Protein AF-A0A6N1DUB0-F1 (afdb_monomer_lite)

Foldseek 3Di:
DDQWDPVQLVVLLVVLLVDAAQALVRSLVSSVVRIDTPPPDDPLVVLLVSLVVSLLSLLCLVVVVSCVSRVNVRHDDDPDPPVVSVVSSVVSVVSNCVSLVVDPVSVVVVVVVVVVRD

Sequence (118 aa):
MGLIEKIELNQVLKFLNNKKWDNIEEFIVNFFKKITFTKNLDEDKKIMINNFYTFVFYHAYFKKWKLQKFSLLKIINKEVDEIEFNHQKRHYYYNFLDEFKKIKDYNKYLIKLLRKVI

pLDDT: mean 78.7, std 11.06, range [41.09, 94.12]

Structure (mmCIF, N/CA/C/O backbone):
data_AF-A0A6N1DUB0-F1
#
_entry.id   AF-A0A6N1DUB0-F1
#
loop_
_atom_site.group_PDB
_atom_site.id
_atom_site.type_symbol
_atom_site.label_atom_id
_atom_site.label_alt_id
_atom_site.label_comp_id
_atom_site.label_asym_id
_atom_site.label_entity_id
_atom_site.label_seq_id
_atom_site.pdbx_PDB_ins_code
_atom_site.Cartn_x
_atom_site.Cartn_y
_atom_site.Cartn_z
_atom_site.occupancy
_atom_site.B_iso_or_equiv
_atom_site.auth_seq_id
_atom_site.auth_comp_id
_atom_site.auth_asym_id
_atom_site.auth_atom_id
_atom_site.pdbx_PDB_model_num
ATOM 1 N N . MET A 1 1 ? -8.310 12.911 12.135 1.00 41.09 1 MET A N 1
ATOM 2 C CA . MET A 1 1 ? -6.904 12.567 12.439 1.00 41.09 1 MET A CA 1
ATOM 3 C C . MET A 1 1 ? -6.403 11.633 11.349 1.00 41.09 1 MET A C 1
ATOM 5 O O . MET A 1 1 ? -7.122 10.702 11.010 1.00 41.09 1 MET A O 1
ATOM 9 N N . GLY A 1 2 ? -5.273 11.946 10.710 1.00 57.62 2 GLY A N 1
ATOM 10 C CA . GLY A 1 2 ? -4.645 11.045 9.734 1.00 57.62 2 GLY A CA 1
ATOM 11 C C . GLY A 1 2 ? -3.888 9.933 10.459 1.00 57.62 2 GLY A C 1
ATOM 12 O O . GLY A 1 2 ? -3.406 10.173 11.556 1.00 57.62 2 GLY A O 1
ATOM 13 N N . LEU A 1 3 ? -3.824 8.736 9.871 1.00 63.28 3 LEU A N 1
ATOM 14 C CA . LEU A 1 3 ? -3.092 7.588 10.437 1.00 63.28 3 LEU A CA 1
ATOM 15 C C . LEU A 1 3 ? -1.580 7.647 10.139 1.00 63.28 3 LEU A C 1
ATOM 17 O O . LEU A 1 3 ? -0.775 7.026 10.823 1.00 63.28 3 LEU A O 1
ATOM 21 N N . ILE A 1 4 ? -1.216 8.420 9.116 1.00 65.50 4 ILE A N 1
ATOM 22 C CA . ILE A 1 4 ? 0.150 8.803 8.760 1.00 65.50 4 ILE A CA 1
ATOM 23 C C . ILE A 1 4 ? 0.244 10.314 8.933 1.00 65.50 4 ILE A C 1
ATOM 25 O O . ILE A 1 4 ? -0.714 11.042 8.624 1.00 65.50 4 ILE A O 1
ATOM 29 N N . GLU A 1 5 ? 1.391 10.795 9.396 1.00 68.56 5 GLU A N 1
ATOM 30 C CA . GLU A 1 5 ? 1.642 12.225 9.491 1.00 68.56 5 GLU A CA 1
ATOM 31 C C . GLU A 1 5 ? 1.608 12.865 8.091 1.00 68.56 5 GLU A C 1
ATOM 33 O O . GLU A 1 5 ? 2.399 12.574 7.194 1.00 68.56 5 GLU A O 1
ATOM 38 N N . LYS A 1 6 ? 0.619 13.738 7.863 1.00 59.94 6 LYS A N 1
ATOM 39 C CA . LYS A 1 6 ? 0.305 14.279 6.526 1.00 59.94 6 LYS A CA 1
ATOM 40 C C . LYS A 1 6 ? 1.467 15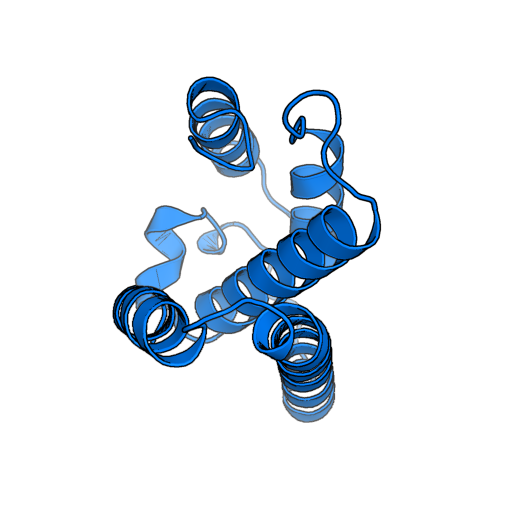.075 5.913 1.00 59.94 6 LYS A C 1
ATOM 42 O O . LYS A 1 6 ? 1.597 15.115 4.690 1.00 59.94 6 LYS A O 1
ATOM 47 N N . ILE A 1 7 ? 2.269 15.730 6.755 1.00 57.94 7 ILE A N 1
ATOM 48 C CA . ILE A 1 7 ? 3.447 16.504 6.340 1.00 57.94 7 ILE A CA 1
ATOM 49 C C . ILE A 1 7 ? 4.525 15.561 5.798 1.00 57.94 7 ILE A C 1
ATOM 51 O O . ILE A 1 7 ? 5.078 15.824 4.729 1.00 57.94 7 ILE A O 1
ATOM 55 N N . GLU A 1 8 ? 4.742 14.428 6.462 1.00 68.56 8 GLU A N 1
ATOM 56 C CA . GLU A 1 8 ? 5.729 13.440 6.045 1.00 68.56 8 GLU A CA 1
ATOM 57 C C . GLU A 1 8 ? 5.338 12.759 4.740 1.00 68.56 8 GLU A C 1
ATOM 59 O O . GLU A 1 8 ? 6.156 12.697 3.829 1.00 68.56 8 GLU A O 1
ATOM 64 N N . LEU A 1 9 ? 4.079 12.334 4.572 1.00 70.81 9 LEU A N 1
ATOM 65 C CA . LEU A 1 9 ? 3.656 11.623 3.358 1.00 70.81 9 LEU A CA 1
ATOM 66 C C . LEU A 1 9 ? 3.994 12.404 2.074 1.00 70.81 9 LEU A C 1
ATOM 68 O O . LEU A 1 9 ? 4.487 11.836 1.101 1.00 70.81 9 LEU A O 1
ATOM 72 N N . ASN A 1 10 ? 3.779 13.721 2.071 1.00 71.62 10 ASN A N 1
ATOM 73 C CA . ASN A 1 10 ? 4.112 14.567 0.923 1.00 71.62 10 ASN A CA 1
ATOM 74 C C . ASN A 1 10 ? 5.627 14.687 0.695 1.00 71.62 10 ASN A C 1
ATOM 76 O O . ASN A 1 10 ? 6.071 14.742 -0.452 1.00 71.62 10 ASN A O 1
ATOM 80 N N . GLN A 1 11 ? 6.420 14.743 1.767 1.00 75.38 11 GLN A N 1
ATOM 81 C CA . GLN A 1 11 ? 7.881 14.791 1.683 1.00 75.38 11 GLN A CA 1
ATOM 82 C C . GLN A 1 11 ? 8.460 13.457 1.195 1.00 75.38 11 GLN A C 1
ATOM 84 O O . GLN A 1 11 ? 9.324 13.456 0.318 1.00 75.38 11 GLN A O 1
ATOM 89 N N . VAL A 1 12 ? 7.932 12.330 1.682 1.00 77.06 12 VAL A N 1
ATOM 90 C CA . VAL A 1 12 ? 8.291 10.981 1.225 1.00 77.06 12 VAL A CA 1
ATOM 91 C C . VAL A 1 12 ? 8.015 10.840 -0.264 1.00 77.06 12 VAL A C 1
ATOM 93 O O . VAL A 1 12 ? 8.911 10.469 -1.016 1.00 77.06 12 VAL A O 1
ATOM 96 N N . LEU A 1 13 ? 6.817 11.219 -0.716 1.00 74.19 13 LEU A N 1
ATOM 97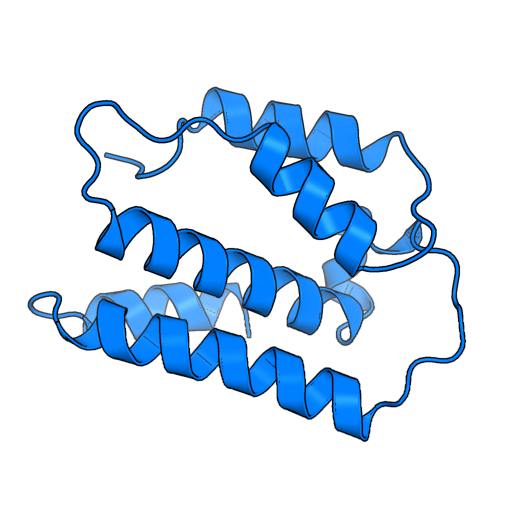 C CA . LEU A 1 13 ? 6.470 11.162 -2.135 1.00 74.19 13 LEU A CA 1
ATOM 98 C C . LEU A 1 13 ? 7.404 12.034 -2.984 1.00 74.19 13 LEU A C 1
ATOM 100 O O . LEU A 1 13 ? 7.900 11.568 -4.004 1.00 74.19 13 LEU A O 1
ATOM 104 N N . LYS A 1 14 ? 7.732 13.258 -2.546 1.00 76.00 14 LYS A N 1
ATOM 105 C CA . LYS A 1 14 ? 8.720 14.106 -3.240 1.00 76.00 14 LYS A CA 1
ATOM 106 C C . LYS A 1 14 ? 10.104 13.456 -3.321 1.00 76.00 14 LYS A C 1
ATOM 108 O O . LYS A 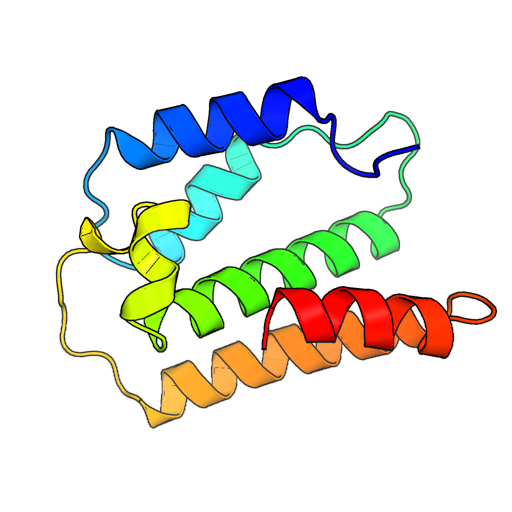1 14 ? 10.737 13.527 -4.369 1.00 76.00 14 LYS A O 1
ATOM 113 N N . PHE A 1 15 ? 10.571 12.820 -2.248 1.00 75.25 15 PHE A N 1
ATOM 114 C CA . PHE A 1 15 ? 11.853 12.115 -2.252 1.00 75.25 15 PHE A CA 1
ATOM 115 C C . PHE A 1 15 ? 11.848 10.944 -3.238 1.00 75.25 15 PHE A C 1
ATOM 117 O O . PHE A 1 15 ? 12.763 10.817 -4.051 1.00 75.25 15 PHE A O 1
ATOM 124 N N . LEU A 1 16 ? 10.809 10.106 -3.189 1.00 75.19 16 LEU A N 1
ATOM 125 C CA . LEU A 1 16 ? 10.692 8.944 -4.070 1.00 75.19 16 LEU A CA 1
ATOM 126 C C . LEU A 1 16 ? 10.590 9.361 -5.541 1.00 75.19 16 LEU A C 1
ATOM 128 O O . LEU A 1 16 ? 11.136 8.685 -6.411 1.00 75.19 16 LEU A O 1
ATOM 132 N N . ASN A 1 17 ? 9.981 10.522 -5.801 1.00 73.06 17 ASN A N 1
ATOM 133 C CA . ASN A 1 17 ? 9.885 11.111 -7.130 1.00 73.06 17 ASN A CA 1
ATOM 134 C C . ASN A 1 17 ? 11.238 11.502 -7.739 1.00 73.06 17 ASN A C 1
ATOM 136 O O . ASN A 1 17 ? 11.343 11.593 -8.961 1.00 73.06 17 ASN A O 1
ATOM 140 N N . ASN A 1 18 ? 12.282 11.713 -6.936 1.00 74.12 18 ASN A N 1
ATOM 141 C CA . ASN A 1 18 ? 13.595 12.148 -7.420 1.00 74.12 18 ASN A CA 1
ATOM 142 C C . ASN A 1 18 ? 14.553 10.991 -7.736 1.00 74.12 18 ASN A C 1
ATOM 144 O O . ASN A 1 18 ? 15.646 11.238 -8.242 1.00 74.12 18 ASN A O 1
ATOM 148 N N . LYS A 1 19 ? 14.147 9.740 -7.494 1.00 78.38 19 LYS A N 1
ATOM 149 C CA . LYS A 1 19 ? 14.961 8.545 -7.749 1.00 78.38 19 LYS A CA 1
ATOM 150 C C . LYS A 1 19 ? 14.375 7.670 -8.858 1.00 78.38 19 LYS A C 1
ATOM 152 O O . LYS A 1 19 ? 13.178 7.722 -9.136 1.00 78.38 19 LYS A O 1
ATOM 157 N N . LYS A 1 20 ? 15.251 6.900 -9.507 1.00 80.88 20 LYS A N 1
ATOM 158 C CA . LYS A 1 20 ? 14.874 5.728 -10.305 1.00 80.88 20 LYS A CA 1
ATOM 159 C C . LYS A 1 20 ? 14.871 4.507 -9.394 1.00 80.88 20 LYS A C 1
ATOM 161 O O . LYS A 1 20 ? 15.609 4.495 -8.413 1.00 80.88 20 LYS A O 1
ATOM 166 N N . TRP A 1 21 ? 14.033 3.540 -9.731 1.00 84.25 21 TRP A N 1
ATOM 167 C CA . TRP A 1 21 ? 13.813 2.329 -8.948 1.00 84.25 21 TRP A CA 1
ATOM 168 C C . TRP A 1 21 ? 13.963 1.126 -9.869 1.00 84.25 21 TRP A C 1
ATOM 170 O O . TRP A 1 21 ? 13.509 1.179 -11.013 1.00 84.25 21 TRP A O 1
ATOM 180 N N . ASP A 1 22 ? 14.581 0.054 -9.397 1.00 82.94 22 ASP A N 1
ATOM 181 C CA . ASP A 1 22 ? 14.822 -1.127 -10.226 1.00 82.94 22 ASP A CA 1
ATOM 182 C C . ASP A 1 22 ? 13.558 -1.967 -10.419 1.00 82.94 22 ASP A C 1
ATOM 184 O O . ASP A 1 22 ? 13.408 -2.636 -11.442 1.00 82.94 22 ASP A O 1
ATOM 188 N N . ASN A 1 23 ? 12.659 -1.943 -9.434 1.00 83.62 23 ASN A N 1
ATOM 189 C CA . ASN A 1 23 ? 11.361 -2.610 -9.447 1.00 83.62 23 ASN A CA 1
ATOM 190 C C . ASN A 1 23 ? 10.386 -1.931 -8.463 1.00 83.62 23 ASN A C 1
ATOM 192 O O . ASN A 1 23 ? 10.727 -0.960 -7.775 1.00 83.62 23 ASN A O 1
ATOM 196 N N . ILE A 1 24 ? 9.139 -2.404 -8.433 1.00 84.56 24 ILE A N 1
ATOM 197 C CA . ILE A 1 24 ? 8.103 -1.822 -7.575 1.00 84.56 24 ILE A CA 1
ATOM 198 C C . ILE A 1 24 ? 8.331 -2.156 -6.096 1.00 84.56 24 ILE A C 1
ATOM 200 O O . ILE A 1 24 ? 8.020 -1.348 -5.222 1.00 84.56 24 ILE A O 1
ATOM 204 N N . GLU A 1 25 ? 8.915 -3.314 -5.804 1.00 86.94 25 GLU A N 1
ATOM 205 C CA . GLU A 1 25 ? 9.201 -3.786 -4.454 1.00 86.94 25 GLU A CA 1
ATOM 206 C C . GLU A 1 25 ? 10.211 -2.865 -3.763 1.00 86.94 25 GLU A C 1
ATOM 208 O O . GLU A 1 25 ? 10.004 -2.456 -2.620 1.00 86.94 25 GLU A O 1
ATOM 213 N N . GLU A 1 26 ? 11.263 -2.455 -4.474 1.00 87.00 26 GLU A N 1
ATOM 214 C CA . GLU A 1 26 ? 12.269 -1.516 -3.983 1.00 87.00 26 GLU A CA 1
ATOM 215 C C . GLU A 1 26 ? 11.639 -0.160 -3.640 1.00 87.00 26 GLU A C 1
ATOM 217 O O . GLU A 1 26 ? 11.909 0.407 -2.572 1.00 87.00 26 GLU A O 1
ATOM 222 N N . PHE A 1 27 ? 10.752 0.336 -4.510 1.00 87.56 27 PHE A N 1
ATOM 223 C CA . PHE A 1 27 ? 9.991 1.558 -4.262 1.00 87.56 27 PHE A CA 1
ATOM 224 C C . PHE A 1 27 ? 9.159 1.438 -2.976 1.00 87.56 27 PHE A C 1
ATOM 226 O O . PHE A 1 27 ? 9.204 2.326 -2.122 1.00 87.56 27 PHE A O 1
ATOM 233 N N . ILE A 1 28 ? 8.430 0.330 -2.809 1.00 88.81 28 ILE A N 1
ATOM 234 C CA . ILE A 1 28 ? 7.546 0.085 -1.661 1.00 88.81 28 ILE A CA 1
ATOM 235 C C . ILE A 1 28 ? 8.343 0.003 -0.355 1.00 88.81 28 ILE A C 1
ATOM 237 O O . ILE A 1 28 ? 7.993 0.657 0.630 1.00 88.81 28 ILE A O 1
ATOM 241 N N . VAL A 1 29 ? 9.448 -0.745 -0.346 1.00 89.56 29 VAL A N 1
ATOM 242 C CA . VAL A 1 29 ? 10.332 -0.860 0.824 1.00 89.56 29 VAL A CA 1
ATOM 243 C C . VAL A 1 29 ? 10.862 0.514 1.235 1.00 89.56 29 VAL A C 1
ATOM 245 O O . VAL A 1 29 ? 10.869 0.857 2.418 1.00 89.56 29 VAL A O 1
ATOM 248 N N . ASN A 1 30 ? 11.284 1.333 0.271 1.00 87.69 30 ASN A N 1
ATOM 249 C CA . ASN A 1 30 ? 11.799 2.670 0.557 1.00 87.69 30 ASN A CA 1
ATOM 250 C C . ASN A 1 30 ? 10.712 3.656 0.988 1.00 87.69 30 ASN A C 1
ATOM 252 O O . ASN A 1 30 ? 10.996 4.544 1.794 1.00 87.69 30 ASN A O 1
ATOM 256 N N . PHE A 1 31 ? 9.484 3.500 0.491 1.00 88.12 31 PHE A N 1
ATOM 257 C CA . PHE A 1 31 ? 8.333 4.238 0.994 1.00 88.12 31 PHE A CA 1
ATOM 258 C C . PHE A 1 31 ? 8.117 3.933 2.480 1.00 88.12 31 PHE A C 1
ATOM 260 O O . PHE A 1 31 ? 8.130 4.858 3.290 1.00 88.12 31 PHE A O 1
ATOM 267 N N . PHE A 1 32 ? 8.022 2.656 2.863 1.00 88.31 32 PHE A N 1
ATOM 268 C CA . PHE A 1 32 ? 7.752 2.277 4.254 1.00 88.31 32 PHE A CA 1
ATOM 269 C C . PHE A 1 32 ? 8.879 2.614 5.229 1.00 88.31 32 PHE A C 1
ATOM 271 O O . PHE A 1 32 ? 8.600 2.969 6.368 1.00 88.31 32 PHE A O 1
ATOM 278 N N . LYS A 1 33 ? 10.141 2.615 4.783 1.00 86.56 33 LYS A N 1
ATOM 279 C CA . LYS A 1 33 ? 11.274 3.100 5.595 1.00 86.56 33 LYS A CA 1
ATOM 280 C C . LYS A 1 33 ? 11.185 4.584 5.965 1.00 86.56 33 LYS A C 1
ATOM 282 O O . LYS A 1 33 ? 11.938 5.035 6.821 1.00 86.56 33 LYS A O 1
ATOM 287 N N . LYS A 1 34 ? 10.348 5.358 5.271 1.00 84.44 34 LYS A N 1
ATOM 288 C CA . LYS A 1 34 ? 10.283 6.818 5.399 1.00 84.44 34 LYS A CA 1
ATOM 289 C C . LYS A 1 34 ? 8.958 7.338 5.933 1.00 84.44 34 LYS A C 1
ATOM 291 O O . LYS A 1 34 ? 8.875 8.533 6.197 1.00 84.44 34 LYS A O 1
ATOM 296 N N . ILE A 1 35 ? 7.934 6.495 6.050 1.00 84.38 35 ILE A N 1
ATOM 297 C CA . ILE A 1 35 ? 6.691 6.909 6.696 1.00 84.38 35 ILE A CA 1
ATOM 298 C C . ILE A 1 35 ? 6.836 6.783 8.211 1.00 84.38 35 ILE A C 1
ATOM 300 O O . ILE A 1 35 ? 7.319 5.762 8.700 1.00 84.38 35 ILE A O 1
ATOM 304 N N . THR A 1 36 ? 6.351 7.777 8.950 1.00 83.44 36 THR A N 1
ATOM 305 C CA . THR A 1 36 ? 6.116 7.648 10.386 1.00 83.44 36 THR A CA 1
ATOM 306 C C . THR A 1 36 ? 4.614 7.542 10.634 1.00 83.44 36 THR A C 1
ATOM 308 O O . THR A 1 36 ? 3.781 8.280 10.092 1.00 83.44 36 THR A O 1
ATOM 311 N N . PHE A 1 37 ? 4.243 6.562 11.452 1.00 82.69 37 PHE A N 1
ATOM 312 C CA . PHE A 1 37 ? 2.877 6.421 11.936 1.00 82.69 37 PHE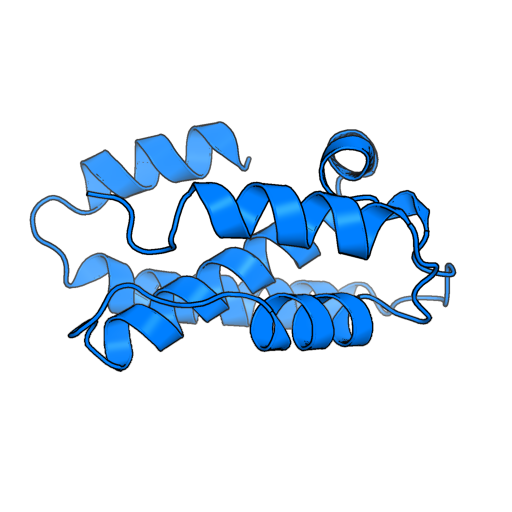 A CA 1
ATOM 313 C C . PHE A 1 37 ? 2.646 7.335 13.132 1.00 82.69 37 PHE A C 1
ATOM 315 O O . PHE A 1 37 ? 3.552 7.577 13.928 1.00 82.69 37 PHE A O 1
ATOM 322 N N . THR A 1 38 ? 1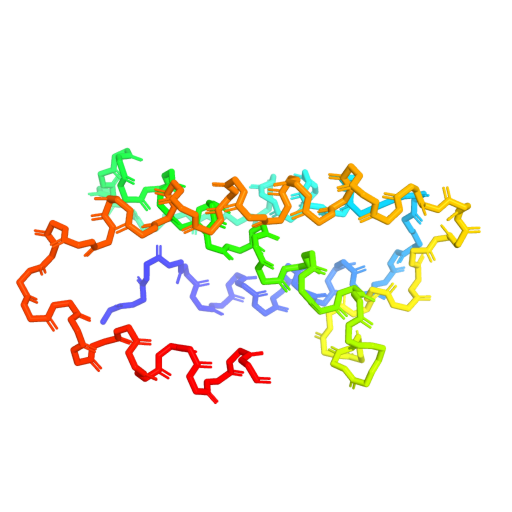.406 7.788 13.309 1.00 81.31 38 THR A N 1
ATOM 323 C CA . THR A 1 38 ? 1.038 8.538 14.513 1.00 81.31 38 THR A CA 1
ATOM 324 C C . THR A 1 38 ? 1.328 7.729 15.778 1.00 81.31 38 THR A C 1
ATOM 326 O O . THR A 1 38 ? 1.082 6.520 15.815 1.00 81.31 38 THR A O 1
ATOM 329 N N . LYS A 1 39 ? 1.797 8.405 16.834 1.00 73.62 39 LYS A N 1
ATOM 330 C CA . LYS A 1 39 ? 2.058 7.782 18.142 1.00 73.62 39 LYS A CA 1
ATOM 331 C C . LYS A 1 39 ? 0.834 6.994 18.630 1.00 73.62 39 LYS A C 1
ATOM 333 O O . LYS A 1 39 ? -0.295 7.467 18.512 1.00 73.62 39 LYS A O 1
ATOM 338 N N . ASN A 1 40 ? 1.079 5.807 19.188 1.00 79.44 40 ASN A N 1
ATOM 339 C CA . ASN A 1 40 ? 0.073 4.863 19.702 1.00 79.44 40 ASN A CA 1
ATOM 340 C C . ASN A 1 40 ? -0.854 4.242 18.641 1.00 79.44 40 ASN A C 1
ATOM 342 O O . ASN A 1 40 ? -1.948 3.780 18.971 1.00 79.44 40 ASN A O 1
ATOM 346 N N . LEU A 1 41 ? -0.444 4.218 17.369 1.00 82.56 41 LEU A N 1
ATOM 347 C CA . LEU A 1 41 ? -1.149 3.416 16.378 1.00 82.56 41 LEU A CA 1
ATOM 348 C C . LEU A 1 41 ? -0.901 1.927 16.640 1.00 82.56 41 LEU A C 1
ATOM 350 O O . LEU A 1 41 ? 0.243 1.483 16.722 1.00 82.56 41 LEU A O 1
ATOM 354 N N . ASP A 1 42 ? -2.000 1.194 16.753 1.00 87.19 42 ASP A N 1
ATOM 355 C CA . ASP A 1 42 ? -2.034 -0.257 16.902 1.00 87.19 42 ASP A CA 1
ATOM 356 C C . ASP A 1 42 ? -1.336 -0.986 15.735 1.00 87.19 42 ASP A C 1
ATOM 358 O O . ASP A 1 42 ? -1.347 -0.502 14.598 1.00 87.19 42 ASP A O 1
ATOM 362 N N . GLU A 1 43 ? -0.714 -2.132 16.018 1.00 87.00 43 GLU A N 1
ATOM 363 C CA . GLU A 1 43 ? 0.111 -2.853 15.042 1.00 87.00 43 GLU A CA 1
ATOM 364 C C . GLU A 1 43 ? -0.728 -3.429 13.895 1.00 87.00 43 GLU A C 1
ATOM 366 O O . GLU A 1 43 ? -0.352 -3.267 12.732 1.00 87.00 43 GLU A O 1
ATOM 371 N N . ASP A 1 44 ? -1.921 -3.959 14.179 1.00 86.94 44 ASP A N 1
ATOM 372 C CA . ASP A 1 44 ? -2.828 -4.459 13.139 1.00 86.94 44 ASP A CA 1
ATOM 373 C C . ASP A 1 44 ? -3.242 -3.323 12.196 1.00 86.94 44 ASP A C 1
ATOM 375 O O . ASP A 1 44 ? -3.311 -3.484 10.974 1.00 86.94 44 ASP A O 1
ATOM 379 N N . LYS A 1 45 ? -3.420 -2.109 12.734 1.00 84.00 45 LYS A N 1
ATOM 380 C CA . LYS A 1 45 ? -3.685 -0.917 11.915 1.00 84.00 45 LYS A CA 1
ATOM 381 C C . LYS A 1 45 ? -2.490 -0.517 11.057 1.00 84.00 45 LYS A C 1
ATOM 383 O O . LYS A 1 45 ? -2.705 -0.068 9.930 1.00 84.00 45 LYS A O 1
ATOM 388 N N . LYS A 1 46 ? -1.251 -0.664 11.535 1.00 87.44 46 LYS A N 1
ATOM 389 C CA . LYS A 1 46 ? -0.055 -0.420 10.707 1.00 87.44 46 LYS A CA 1
ATOM 390 C C . LYS A 1 46 ? 0.031 -1.430 9.571 1.00 87.44 46 LYS A C 1
ATOM 392 O O . LYS A 1 46 ? 0.209 -1.025 8.424 1.00 87.44 46 LYS A O 1
ATOM 397 N N . ILE A 1 47 ? -0.175 -2.713 9.867 1.00 89.31 47 ILE A N 1
ATOM 398 C CA . ILE A 1 47 ? -0.195 -3.793 8.873 1.00 89.31 47 ILE A CA 1
ATOM 399 C C . ILE A 1 47 ? -1.285 -3.533 7.828 1.00 89.31 47 ILE A C 1
ATOM 401 O O . ILE A 1 47 ? -1.017 -3.565 6.627 1.00 89.31 47 ILE A O 1
ATOM 405 N N . MET A 1 48 ? -2.494 -3.177 8.264 1.00 89.12 48 MET A N 1
ATOM 406 C CA . MET A 1 48 ? -3.603 -2.804 7.385 1.00 89.12 48 MET A CA 1
ATOM 407 C C . MET A 1 48 ? -3.234 -1.638 6.454 1.00 89.12 48 MET A C 1
ATOM 409 O O . MET A 1 48 ? -3.519 -1.686 5.255 1.00 89.12 48 MET A O 1
ATOM 413 N N . ILE A 1 49 ? -2.589 -0.589 6.976 1.00 86.50 49 ILE A N 1
ATOM 414 C CA . ILE A 1 49 ? -2.148 0.560 6.173 1.00 86.50 49 ILE A CA 1
ATOM 415 C C . ILE A 1 49 ? -1.051 0.154 5.187 1.00 86.50 49 ILE A C 1
ATOM 417 O O . ILE A 1 49 ? -1.102 0.572 4.028 1.00 86.50 49 ILE A O 1
ATOM 421 N N . ASN A 1 50 ? -0.096 -0.673 5.609 1.00 90.56 50 ASN A N 1
ATOM 422 C CA . ASN A 1 50 ? 0.953 -1.184 4.733 1.00 90.56 50 ASN A CA 1
ATOM 423 C C . ASN A 1 50 ? 0.344 -1.971 3.570 1.00 90.56 50 ASN A C 1
ATOM 425 O O . ASN A 1 50 ? 0.607 -1.659 2.411 1.00 90.56 50 ASN A O 1
ATOM 429 N N . ASN A 1 51 ? -0.565 -2.902 3.860 1.00 92.12 51 ASN A N 1
ATOM 430 C CA . ASN A 1 51 ? -1.288 -3.666 2.845 1.00 92.12 51 ASN A CA 1
ATOM 431 C C . ASN A 1 51 ? -2.060 -2.754 1.878 1.00 92.12 51 ASN A C 1
ATOM 433 O O . ASN A 1 51 ? -2.009 -2.952 0.662 1.00 92.12 51 ASN A O 1
ATOM 437 N N . PHE A 1 52 ? -2.713 -1.705 2.392 1.00 89.75 52 PHE A N 1
ATOM 438 C CA . PHE A 1 52 ? -3.412 -0.725 1.562 1.00 89.75 52 PHE A CA 1
ATOM 439 C C . PHE A 1 52 ? -2.471 0.015 0.604 1.00 89.75 52 PHE A C 1
ATOM 441 O O . PHE A 1 52 ? -2.748 0.076 -0.595 1.00 89.75 52 PHE A O 1
ATOM 448 N N . TYR A 1 53 ? -1.366 0.580 1.099 1.00 87.00 53 TYR A N 1
ATOM 449 C CA . TYR A 1 53 ? -0.434 1.324 0.248 1.00 87.00 53 TYR A CA 1
ATOM 450 C C . TYR A 1 53 ? 0.268 0.417 -0.759 1.00 87.00 53 TYR A C 1
ATOM 452 O O . TYR A 1 53 ? 0.376 0.800 -1.923 1.00 87.00 53 TYR A O 1
ATOM 460 N N . THR A 1 54 ? 0.652 -0.798 -0.364 1.00 91.06 54 THR A N 1
ATOM 461 C CA . THR A 1 54 ? 1.197 -1.796 -1.289 1.00 91.06 54 THR A CA 1
ATOM 462 C C . THR A 1 54 ? 0.210 -2.083 -2.417 1.00 91.06 54 THR A C 1
ATOM 464 O O . THR A 1 54 ? 0.554 -1.911 -3.584 1.00 91.06 54 TH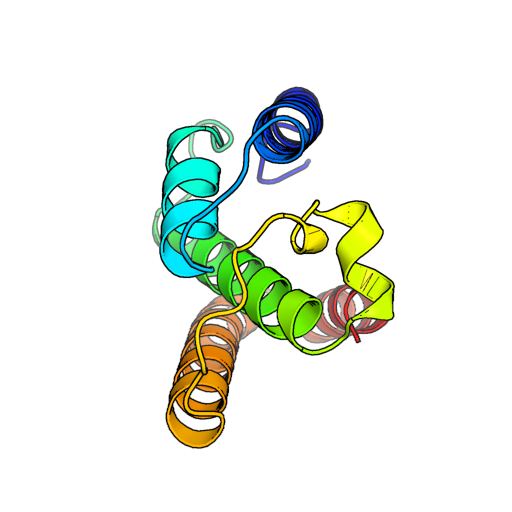R A O 1
ATOM 467 N N . PHE A 1 55 ? -1.050 -2.400 -2.098 1.00 90.06 55 PHE A N 1
ATOM 468 C CA . PHE A 1 55 ? -2.096 -2.578 -3.109 1.00 90.06 55 PHE A CA 1
ATOM 469 C C . PHE A 1 55 ? -2.229 -1.355 -4.034 1.00 90.06 55 PHE A C 1
ATOM 471 O O . PHE A 1 55 ? -2.291 -1.505 -5.256 1.00 90.06 55 PHE A O 1
ATOM 478 N N . VAL A 1 56 ? -2.247 -0.141 -3.472 1.00 85.50 56 VAL A N 1
ATOM 479 C CA . VAL A 1 56 ? -2.350 1.106 -4.245 1.00 85.50 56 VAL A CA 1
ATOM 480 C C . VAL A 1 56 ? -1.179 1.260 -5.213 1.00 85.50 56 VAL A C 1
ATOM 482 O O . VAL A 1 56 ? -1.408 1.637 -6.362 1.00 85.50 56 VAL A O 1
ATOM 485 N N . PHE A 1 57 ? 0.050 0.962 -4.789 1.00 86.12 57 PHE A N 1
ATOM 486 C CA . PHE A 1 57 ? 1.224 1.059 -5.653 1.00 86.12 57 PHE A CA 1
ATOM 487 C C . PHE A 1 57 ? 1.187 0.022 -6.773 1.00 86.12 57 PHE A C 1
ATOM 489 O O . PHE A 1 57 ? 1.335 0.404 -7.933 1.00 86.12 57 PHE A O 1
ATOM 496 N N . TYR A 1 58 ? 0.873 -1.241 -6.466 1.00 86.38 58 TYR A N 1
ATOM 497 C CA . TYR A 1 58 ? 0.692 -2.287 -7.480 1.00 86.38 58 TYR A CA 1
ATOM 498 C C . TYR A 1 58 ? -0.393 -1.910 -8.500 1.00 86.38 58 TYR A C 1
ATOM 500 O O . TYR A 1 58 ? -0.220 -2.036 -9.714 1.00 86.38 58 TYR A O 1
ATOM 508 N N . HIS A 1 59 ? -1.526 -1.392 -8.024 1.00 84.62 59 HIS A N 1
ATOM 509 C CA . HIS A 1 59 ? -2.621 -0.955 -8.888 1.00 84.62 59 HIS A CA 1
ATOM 510 C C . HIS A 1 59 ? -2.244 0.249 -9.758 1.00 84.62 59 HIS A C 1
ATOM 512 O O . HIS A 1 59 ? -2.574 0.286 -10.945 1.00 84.62 59 HIS A O 1
ATOM 518 N N . ALA A 1 60 ? -1.541 1.230 -9.187 1.00 80.56 60 ALA A N 1
ATOM 519 C CA . ALA A 1 60 ? -1.071 2.407 -9.910 1.00 80.56 60 ALA A CA 1
ATOM 520 C C . ALA A 1 60 ? 0.005 2.059 -10.947 1.00 80.56 60 ALA A C 1
ATOM 522 O O . ALA A 1 60 ? 0.018 2.675 -12.010 1.00 80.56 60 ALA A O 1
ATOM 523 N N . TYR A 1 61 ? 0.848 1.061 -10.674 1.00 79.38 61 TYR A N 1
ATOM 524 C CA . TYR A 1 61 ? 1.856 0.569 -11.610 1.00 79.38 61 TYR A CA 1
ATOM 525 C C . TYR A 1 61 ? 1.227 0.015 -12.898 1.00 79.38 61 TYR A C 1
ATOM 527 O O . TYR A 1 61 ? 1.613 0.405 -13.999 1.00 79.38 61 TYR A O 1
ATOM 535 N N . PHE A 1 62 ? 0.167 -0.793 -12.772 1.00 75.69 62 PHE A N 1
ATOM 536 C CA . PHE A 1 62 ? -0.599 -1.280 -13.928 1.00 75.69 62 PHE A CA 1
ATOM 537 C C . PHE A 1 62 ? -1.379 -0.166 -14.635 1.00 75.69 62 PHE A C 1
ATOM 539 O O . PHE A 1 62 ? -1.422 -0.088 -15.865 1.00 75.69 62 PHE A O 1
ATOM 546 N N . LYS A 1 63 ? -2.018 0.726 -13.868 1.00 72.44 63 LYS A N 1
ATOM 547 C CA . LYS A 1 63 ? -2.773 1.855 -14.422 1.00 72.44 63 LYS A CA 1
ATOM 548 C C . LYS A 1 63 ? -1.817 2.998 -14.784 1.00 72.44 63 LYS A C 1
ATOM 550 O O . LYS A 1 63 ? -1.777 4.010 -14.089 1.00 72.44 63 LYS A O 1
ATOM 555 N N . LYS A 1 64 ? -1.126 2.872 -15.929 1.00 62.03 64 LYS A N 1
ATOM 556 C CA . LYS A 1 64 ? -0.079 3.798 -16.425 1.00 62.03 64 LYS A CA 1
ATOM 557 C C . LYS A 1 64 ? -0.393 5.308 -16.297 1.00 62.03 64 LYS A C 1
ATOM 559 O O . LYS A 1 64 ? 0.474 6.122 -16.002 1.00 62.03 64 LYS A O 1
ATOM 564 N N . TRP A 1 65 ? -1.655 5.700 -16.441 1.00 55.50 65 TRP A N 1
ATOM 565 C CA . TRP A 1 65 ? -2.153 7.072 -16.275 1.00 55.50 65 TRP A CA 1
ATOM 566 C C . TRP A 1 65 ? -2.155 7.621 -14.830 1.00 55.50 65 TRP A C 1
ATOM 568 O O . TRP A 1 65 ? -2.084 8.833 -14.644 1.00 55.50 65 TRP A O 1
ATOM 578 N N . LYS A 1 66 ? -2.174 6.772 -13.789 1.00 54.59 66 LYS A N 1
ATOM 579 C CA . LYS A 1 66 ? -2.051 7.185 -12.372 1.00 54.59 66 LYS A CA 1
ATOM 580 C C . LYS A 1 66 ? -0.591 7.217 -11.878 1.00 54.59 66 LYS A C 1
ATOM 582 O O . LYS A 1 66 ? -0.347 7.660 -10.754 1.00 54.59 66 LYS A O 1
ATOM 587 N N . LEU A 1 67 ? 0.382 6.826 -12.716 1.00 55.34 67 LEU A N 1
ATOM 588 C CA . LEU A 1 67 ? 1.815 6.778 -12.374 1.00 55.34 67 LEU A CA 1
ATOM 589 C C . LEU A 1 67 ? 2.413 8.160 -12.068 1.00 55.34 67 LEU A C 1
ATOM 591 O O . LEU A 1 67 ? 3.318 8.257 -11.239 1.00 55.34 67 LEU A O 1
ATOM 595 N N . GLN A 1 68 ? 1.908 9.230 -12.700 1.00 56.00 68 GLN A N 1
ATOM 596 C CA . GLN A 1 68 ? 2.442 10.593 -12.535 1.00 56.00 68 GLN A CA 1
ATOM 597 C C . GLN A 1 68 ? 2.389 11.073 -11.079 1.00 56.00 68 GLN A C 1
ATOM 599 O O . GLN A 1 68 ? 3.258 11.819 -10.638 1.00 56.00 68 GLN A O 1
ATOM 604 N N . LYS A 1 69 ? 1.401 10.607 -10.305 1.00 60.66 69 LYS A N 1
ATOM 605 C CA . LYS A 1 69 ? 1.229 11.012 -8.905 1.00 60.66 69 LYS A CA 1
ATOM 606 C C . LYS A 1 69 ? 2.256 10.381 -7.957 1.00 60.66 69 LYS A C 1
ATOM 608 O O . LYS A 1 69 ? 2.507 10.934 -6.890 1.00 60.66 69 LYS A O 1
ATOM 613 N N . PHE A 1 70 ? 2.838 9.245 -8.339 1.00 61.56 70 PHE A N 1
ATOM 614 C CA . PHE A 1 70 ? 3.708 8.431 -7.483 1.00 61.56 70 PHE A CA 1
ATOM 615 C C . PHE A 1 70 ? 5.115 8.211 -8.068 1.00 61.56 70 PHE A C 1
ATOM 617 O O . PHE A 1 70 ? 5.890 7.447 -7.509 1.00 61.56 70 PHE A O 1
ATOM 624 N N . SER A 1 71 ? 5.440 8.836 -9.207 1.00 62.31 71 SER A N 1
ATOM 625 C CA . SER A 1 71 ? 6.680 8.620 -9.982 1.00 62.31 71 SER A CA 1
ATOM 626 C C . SER A 1 71 ? 7.033 7.169 -10.274 1.00 62.31 71 SER A C 1
ATOM 628 O O . SER A 1 71 ? 8.183 6.842 -10.560 1.00 62.31 71 SER A O 1
ATOM 630 N N . LEU A 1 72 ? 6.022 6.310 -10.321 1.00 65.00 72 LEU A N 1
ATOM 631 C CA . LEU A 1 72 ? 6.167 4.918 -10.730 1.00 65.00 72 LEU A CA 1
ATOM 632 C C . LEU A 1 72 ? 6.628 4.801 -12.204 1.00 65.00 72 LEU A C 1
ATOM 634 O O . LEU A 1 72 ? 7.088 3.747 -12.616 1.00 65.00 72 LEU A O 1
ATOM 638 N N . LEU A 1 73 ? 6.590 5.900 -12.979 1.00 61.12 73 LEU A N 1
ATOM 639 C CA . LEU A 1 73 ? 7.212 6.028 -14.310 1.00 61.12 73 LEU A CA 1
ATOM 640 C C . LEU A 1 73 ? 8.740 5.846 -14.300 1.00 61.12 73 LEU A C 1
ATOM 642 O O . LEU A 1 73 ? 9.326 5.607 -15.350 1.00 61.12 73 LEU A O 1
ATOM 646 N N . LYS A 1 74 ? 9.391 6.025 -13.143 1.00 66.94 74 LYS A N 1
ATOM 647 C CA . LYS A 1 74 ? 10.846 5.889 -12.980 1.00 66.94 74 LYS A CA 1
ATOM 648 C C . LYS A 1 74 ? 11.267 4.496 -12.506 1.00 66.94 74 LYS A C 1
ATOM 650 O O . LYS A 1 74 ? 12.455 4.297 -12.246 1.00 66.94 74 LYS A O 1
ATOM 655 N N . ILE A 1 75 ? 10.316 3.568 -12.379 1.00 73.31 75 ILE A N 1
ATOM 656 C CA . ILE A 1 75 ? 10.617 2.149 -12.214 1.00 73.31 75 ILE A CA 1
ATOM 657 C C . ILE A 1 75 ? 11.101 1.629 -13.565 1.00 73.31 75 ILE A C 1
ATOM 659 O O . ILE A 1 75 ? 10.428 1.800 -14.582 1.00 73.31 75 ILE A O 1
ATOM 663 N N . ILE A 1 76 ? 12.292 1.044 -13.582 1.00 69.31 76 ILE A N 1
ATOM 664 C CA . ILE A 1 76 ? 12.882 0.464 -14.783 1.00 69.31 76 ILE A CA 1
ATOM 665 C C . ILE A 1 76 ? 11.990 -0.708 -15.199 1.00 69.31 76 ILE A C 1
ATOM 667 O O . ILE A 1 76 ? 11.763 -1.626 -14.415 1.00 69.31 76 ILE A O 1
ATOM 671 N N . ASN A 1 77 ? 11.439 -0.646 -16.415 1.00 59.81 77 ASN A N 1
ATOM 672 C CA . ASN A 1 77 ? 10.609 -1.711 -16.977 1.00 59.81 77 ASN A CA 1
ATOM 673 C C . ASN A 1 77 ? 11.452 -2.981 -17.129 1.00 59.81 77 ASN A C 1
ATOM 675 O O . ASN A 1 77 ? 12.094 -3.189 -18.157 1.00 59.81 77 ASN A O 1
ATOM 679 N N . LYS A 1 78 ? 11.450 -3.822 -16.101 1.00 62.84 78 LYS A N 1
ATOM 680 C CA . LYS A 1 78 ? 11.724 -5.246 -16.250 1.00 62.84 78 LYS A CA 1
ATOM 681 C C . LYS A 1 78 ? 10.427 -5.914 -16.685 1.00 62.84 78 LYS A C 1
ATOM 683 O O . LYS A 1 78 ? 9.348 -5.443 -16.329 1.00 62.84 78 LYS A O 1
ATOM 688 N N . GLU A 1 79 ? 10.525 -6.962 -17.493 1.00 67.06 79 GLU A N 1
ATOM 689 C CA . GLU A 1 79 ? 9.369 -7.807 -17.780 1.00 67.06 79 GLU A CA 1
ATOM 690 C C . GLU A 1 79 ? 8.786 -8.288 -16.448 1.00 67.06 79 GLU A C 1
ATOM 692 O O . GLU A 1 79 ? 9.497 -8.834 -15.604 1.00 67.06 79 GLU A O 1
ATOM 697 N N . VAL A 1 80 ? 7.508 -7.993 -16.230 1.00 73.50 80 VAL A N 1
ATOM 698 C CA . VAL A 1 80 ? 6.782 -8.392 -15.028 1.00 73.50 80 VAL A CA 1
ATOM 699 C C . VAL A 1 80 ? 5.880 -9.549 -15.418 1.00 73.50 80 VAL A C 1
ATOM 701 O O . VAL A 1 80 ? 5.089 -9.419 -16.351 1.00 73.50 80 VAL A O 1
ATOM 704 N N . ASP A 1 81 ? 5.969 -10.657 -14.688 1.00 82.62 81 ASP A N 1
ATOM 705 C CA . ASP A 1 81 ? 4.974 -11.721 -14.781 1.00 82.62 81 ASP A CA 1
ATOM 706 C C . ASP A 1 81 ? 3.621 -11.172 -14.302 1.00 82.62 81 ASP A C 1
ATOM 708 O O . ASP A 1 81 ? 3.409 -10.906 -13.114 1.00 82.62 81 ASP A O 1
ATOM 712 N N . GLU A 1 82 ? 2.700 -10.952 -15.242 1.00 81.56 82 GLU A N 1
ATOM 713 C CA . GLU A 1 82 ? 1.394 -10.372 -14.941 1.00 81.56 82 GLU A CA 1
ATOM 714 C C . GLU A 1 82 ? 0.558 -11.253 -14.009 1.00 81.56 82 GLU A C 1
ATOM 716 O O . GLU A 1 82 ? -0.268 -10.727 -13.254 1.00 81.56 82 GLU A O 1
ATOM 721 N N . ILE A 1 83 ? 0.736 -12.577 -14.052 1.00 83.62 83 ILE A N 1
ATOM 722 C CA . ILE A 1 83 ? -0.017 -13.511 -13.215 1.00 83.62 83 ILE A CA 1
ATOM 723 C C . ILE A 1 83 ? 0.447 -13.353 -11.774 1.00 83.62 83 ILE A C 1
ATOM 725 O O . ILE A 1 83 ? -0.383 -13.073 -10.900 1.00 83.62 83 ILE A O 1
ATOM 729 N N . GLU A 1 84 ? 1.755 -13.457 -11.543 1.00 85.38 84 GLU A N 1
ATOM 730 C CA . GLU A 1 84 ? 2.337 -13.333 -10.205 1.00 85.38 84 GLU A CA 1
ATOM 731 C C . GLU A 1 84 ? 2.086 -11.937 -9.626 1.00 85.38 84 GLU A C 1
ATOM 733 O O . GLU A 1 84 ? 1.617 -11.789 -8.496 1.00 85.38 84 GLU A O 1
ATOM 738 N N . PHE A 1 85 ? 2.250 -10.891 -10.434 1.00 86.19 85 PHE A N 1
ATOM 739 C CA . PHE A 1 85 ? 1.966 -9.528 -10.002 1.00 86.19 85 PHE A CA 1
ATOM 740 C C . PHE A 1 85 ? 0.498 -9.337 -9.592 1.00 86.19 85 PHE A C 1
ATOM 742 O O . PHE A 1 85 ? 0.187 -8.720 -8.566 1.00 86.19 85 PHE A O 1
ATOM 749 N N . ASN A 1 86 ? -0.449 -9.849 -10.388 1.00 85.00 86 ASN A N 1
ATOM 750 C CA . ASN A 1 86 ? -1.872 -9.758 -10.060 1.00 85.00 86 ASN A CA 1
ATOM 751 C C . ASN A 1 86 ? -2.245 -10.627 -8.855 1.00 85.00 86 ASN A C 1
ATOM 753 O O . ASN A 1 86 ? -3.197 -10.292 -8.142 1.00 85.00 86 ASN A O 1
ATOM 757 N N . HIS A 1 87 ? -1.541 -11.736 -8.635 1.00 89.62 87 HIS A N 1
ATOM 758 C CA . HIS A 1 87 ? -1.676 -12.552 -7.437 1.00 89.62 87 HIS A CA 1
ATOM 759 C C . HIS A 1 87 ? -1.243 -11.760 -6.194 1.00 89.62 87 HIS A C 1
ATOM 761 O O . HIS A 1 87 ? -2.063 -11.557 -5.296 1.00 89.62 87 HIS A O 1
ATOM 767 N N . GLN A 1 88 ? -0.040 -11.180 -6.195 1.00 88.88 88 GLN A N 1
ATOM 768 C CA . GLN A 1 88 ? 0.468 -10.361 -5.088 1.00 88.88 88 GLN A CA 1
ATOM 769 C C . GLN A 1 88 ? -0.420 -9.146 -4.805 1.00 88.88 88 GLN A C 1
ATOM 771 O O . GLN A 1 88 ? -0.837 -8.920 -3.667 1.00 88.88 88 GLN A O 1
ATOM 776 N N . LYS A 1 89 ? -0.817 -8.402 -5.845 1.00 90.44 89 LYS A N 1
ATOM 777 C CA . LYS A 1 89 ? -1.751 -7.271 -5.710 1.00 90.44 89 LYS A CA 1
ATOM 778 C C . LYS A 1 89 ? -3.045 -7.675 -4.994 1.00 90.44 89 LYS A C 1
ATOM 780 O O . LYS A 1 89 ? -3.525 -6.941 -4.129 1.00 90.44 89 LYS A O 1
ATOM 785 N N . ARG A 1 90 ? -3.632 -8.820 -5.367 1.00 91.56 90 ARG A N 1
ATOM 786 C CA . ARG A 1 90 ? -4.864 -9.337 -4.747 1.00 91.56 90 ARG A CA 1
ATOM 787 C C . ARG A 1 90 ? -4.629 -9.777 -3.309 1.00 91.56 90 ARG A C 1
ATOM 789 O O . ARG A 1 90 ? -5.455 -9.467 -2.459 1.00 91.56 90 ARG A O 1
ATOM 796 N N . HIS A 1 91 ? -3.506 -10.433 -3.036 1.00 94.12 91 HIS A N 1
ATOM 797 C CA . HIS A 1 91 ? -3.135 -10.844 -1.687 1.00 94.12 91 HIS A CA 1
ATOM 798 C C . HIS A 1 91 ? -3.106 -9.646 -0.722 1.00 94.12 91 HIS A C 1
ATOM 800 O O . HIS A 1 91 ? -3.805 -9.649 0.290 1.00 94.12 91 HIS A O 1
ATOM 806 N N . TYR A 1 92 ? -2.417 -8.560 -1.089 1.00 92.94 92 TYR A N 1
ATOM 807 C CA . TYR A 1 92 ? -2.391 -7.336 -0.277 1.00 92.94 92 TYR A CA 1
ATOM 808 C C . TYR A 1 92 ? -3.769 -6.682 -0.126 1.00 92.94 92 TYR A C 1
ATOM 810 O O . TYR A 1 92 ? -4.093 -6.167 0.943 1.00 92.94 92 TYR A O 1
ATOM 818 N N . TYR A 1 93 ? -4.604 -6.720 -1.168 1.00 91.88 93 TYR A N 1
ATOM 819 C CA . TYR A 1 93 ? -5.972 -6.212 -1.088 1.00 91.88 93 TYR A CA 1
ATOM 820 C C . TYR A 1 93 ? -6.823 -6.984 -0.072 1.00 91.88 93 TYR A C 1
ATOM 822 O O . TYR A 1 93 ? -7.517 -6.361 0.732 1.00 91.88 93 TYR A O 1
ATOM 830 N N . TYR A 1 94 ? -6.764 -8.317 -0.082 1.00 92.38 94 TYR A N 1
ATOM 831 C CA . TYR A 1 94 ? -7.538 -9.137 0.850 1.00 92.38 94 TYR A CA 1
ATOM 832 C C . TYR A 1 94 ? -7.037 -8.997 2.287 1.00 92.38 94 TYR A C 1
ATOM 834 O O . TYR A 1 94 ? -7.854 -8.744 3.168 1.00 92.38 94 TYR A O 1
ATOM 842 N N . ASN A 1 95 ? -5.719 -8.994 2.511 1.00 92.25 95 ASN A N 1
ATOM 843 C CA . ASN A 1 95 ? -5.156 -8.753 3.844 1.00 92.25 95 ASN A CA 1
ATOM 844 C C . ASN A 1 95 ? -5.541 -7.366 4.389 1.00 92.25 95 ASN A C 1
ATOM 846 O O . ASN A 1 95 ? -5.823 -7.208 5.573 1.00 92.25 95 ASN A O 1
ATOM 850 N N . PHE A 1 96 ? -5.583 -6.341 3.528 1.00 92.38 96 PHE A N 1
ATOM 851 C CA . PHE A 1 96 ? -6.123 -5.032 3.900 1.00 92.38 96 PHE A CA 1
ATOM 852 C C . PHE A 1 96 ? -7.603 -5.127 4.281 1.00 92.38 96 PHE A C 1
ATOM 854 O O . PHE A 1 96 ? -8.007 -4.591 5.312 1.00 92.38 96 PHE A O 1
ATOM 861 N N . LEU A 1 97 ? -8.417 -5.775 3.446 1.00 90.38 97 LEU A N 1
ATOM 862 C CA . LEU A 1 97 ? -9.854 -5.872 3.665 1.00 90.38 97 LEU A CA 1
ATOM 863 C C . LEU A 1 97 ? -10.196 -6.603 4.959 1.00 90.38 97 LEU A C 1
ATOM 865 O O . LEU A 1 97 ? -11.124 -6.181 5.641 1.00 90.38 97 LEU A O 1
ATOM 869 N N . ASP A 1 98 ? -9.496 -7.683 5.279 1.00 91.62 98 ASP A N 1
ATOM 870 C CA . ASP A 1 98 ? -9.822 -8.514 6.436 1.00 91.62 98 ASP A CA 1
ATOM 871 C C . ASP A 1 98 ? -9.603 -7.772 7.755 1.00 91.62 98 ASP A C 1
ATOM 873 O O . ASP A 1 98 ? -10.442 -7.864 8.652 1.00 91.62 98 ASP A O 1
ATOM 877 N N . GLU A 1 99 ? -8.583 -6.917 7.824 1.00 87.75 99 GLU A N 1
ATOM 878 C CA . GLU A 1 99 ? -8.411 -5.984 8.939 1.00 87.75 99 GLU A CA 1
ATOM 879 C C . GLU A 1 99 ? -9.391 -4.805 8.872 1.00 87.75 99 GLU A C 1
ATOM 881 O O . GLU A 1 99 ? -10.020 -4.440 9.867 1.00 87.75 99 GLU A O 1
ATOM 886 N N . PHE A 1 100 ? -9.603 -4.225 7.687 1.00 85.69 100 PHE A N 1
ATOM 887 C CA . PHE A 1 100 ? -10.455 -3.044 7.530 1.00 85.69 100 PHE A CA 1
ATOM 888 C C . PHE A 1 100 ? -11.928 -3.319 7.865 1.00 85.69 100 PHE A C 1
ATOM 890 O O . PHE A 1 100 ? -12.612 -2.451 8.411 1.00 85.69 100 PHE A O 1
ATOM 897 N N . LYS A 1 101 ? -12.420 -4.534 7.585 1.00 88.12 101 LYS A N 1
ATOM 898 C CA . LYS A 1 101 ? -13.787 -4.985 7.903 1.00 88.12 101 LYS A CA 1
ATOM 899 C C . LYS A 1 101 ? -14.088 -4.993 9.403 1.00 88.12 101 LYS A C 1
ATOM 901 O O . LYS A 1 101 ? -15.256 -4.913 9.776 1.00 88.12 101 LYS A O 1
ATOM 906 N N . LYS A 1 102 ? -13.064 -5.055 10.261 1.00 88.44 102 LYS A N 1
ATOM 907 C CA . LYS A 1 102 ? -13.221 -5.017 11.725 1.00 88.44 102 LYS A CA 1
ATOM 908 C C . LYS A 1 102 ? -13.613 -3.622 12.236 1.00 88.44 102 LYS A C 1
ATOM 910 O O . LYS A 1 102 ? -14.033 -3.473 13.380 1.00 88.44 102 LYS A O 1
ATOM 915 N N . ILE A 1 103 ? -13.498 -2.582 11.404 1.00 85.00 103 ILE A N 1
ATOM 916 C CA . ILE A 1 103 ? -13.852 -1.205 11.760 1.00 85.00 103 ILE A CA 1
ATOM 917 C C . ILE A 1 103 ? -15.373 -1.010 11.662 1.00 85.00 103 ILE A C 1
ATOM 919 O O . ILE A 1 103 ? -16.015 -1.372 10.674 1.00 85.00 103 ILE A O 1
ATOM 923 N N . LYS A 1 104 ? -15.975 -0.367 12.667 1.00 85.56 104 LYS A N 1
ATOM 924 C CA . LYS A 1 104 ? -17.402 -0.020 12.625 1.00 85.56 104 LYS A CA 1
ATOM 925 C C . LYS A 1 104 ? -17.712 0.876 11.418 1.00 85.56 104 LYS A C 1
ATOM 927 O O . LYS A 1 104 ? -16.986 1.827 11.131 1.00 85.56 104 LYS A O 1
ATOM 932 N N . ASP A 1 105 ? -18.800 0.566 10.714 1.00 83.50 105 ASP A N 1
ATOM 933 C CA . ASP A 1 105 ? -19.240 1.265 9.499 1.00 83.50 105 ASP A CA 1
ATOM 934 C C . ASP A 1 105 ? -18.200 1.273 8.359 1.00 83.50 105 ASP A C 1
ATOM 936 O O . ASP A 1 105 ? -18.236 2.151 7.487 1.00 83.50 105 ASP A O 1
ATOM 940 N N . TYR A 1 106 ? -17.280 0.293 8.330 1.00 81.38 106 TYR A N 1
ATOM 941 C CA . TYR A 1 106 ? -16.181 0.247 7.357 1.00 81.38 106 TYR A CA 1
ATOM 942 C C . TYR A 1 106 ? -16.660 0.398 5.912 1.00 81.38 106 TYR A C 1
ATOM 944 O O . TYR A 1 106 ? -16.012 1.094 5.139 1.00 81.38 106 TYR A O 1
ATOM 952 N N . ASN A 1 107 ? -17.819 -0.162 5.547 1.00 77.06 107 ASN A N 1
ATOM 953 C CA . ASN A 1 107 ? -18.384 -0.077 4.197 1.00 77.06 107 ASN A CA 1
ATOM 954 C C . ASN A 1 107 ? -18.456 1.369 3.676 1.00 77.06 107 ASN A C 1
ATOM 956 O O . ASN A 1 107 ? -18.068 1.652 2.540 1.00 77.06 107 ASN A O 1
ATOM 960 N N . LYS A 1 108 ? -18.867 2.322 4.524 1.00 81.75 108 LYS A N 1
ATOM 961 C CA . LYS A 1 108 ? -18.957 3.746 4.162 1.00 81.75 108 LYS A CA 1
ATOM 962 C C . LYS A 1 108 ? -17.582 4.346 3.860 1.00 81.75 108 LYS A C 1
ATOM 964 O O . LYS A 1 108 ? -17.452 5.187 2.967 1.00 81.75 108 LYS A O 1
ATOM 969 N N . TYR A 1 109 ? -16.559 3.937 4.605 1.00 77.75 109 TYR A N 1
ATOM 970 C CA . TYR A 1 109 ? -15.184 4.404 4.433 1.00 77.75 109 TYR A CA 1
ATOM 971 C C . TYR A 1 109 ? -14.481 3.700 3.268 1.00 77.75 109 TYR A C 1
ATOM 973 O O . TYR A 1 109 ? -13.788 4.360 2.493 1.00 77.75 109 TYR A O 1
ATOM 981 N N . LEU A 1 110 ? -14.730 2.403 3.087 1.00 77.88 110 LEU A N 1
ATOM 982 C CA . LEU A 1 110 ? -14.198 1.587 2.002 1.00 77.88 110 LEU A CA 1
ATOM 983 C C . LEU A 1 110 ? -14.646 2.131 0.648 1.00 77.88 110 LEU A C 1
ATOM 985 O O . LEU A 1 110 ? -13.811 2.379 -0.215 1.00 77.88 110 LEU A O 1
ATOM 989 N N . ILE A 1 111 ? -15.942 2.416 0.484 1.00 74.25 111 ILE A N 1
ATOM 990 C CA . ILE A 1 111 ? -16.481 3.003 -0.753 1.00 74.25 111 ILE A CA 1
ATOM 991 C C . ILE A 1 111 ? -15.792 4.337 -1.067 1.00 74.25 111 ILE A C 1
ATOM 993 O O . ILE A 1 111 ? -15.415 4.594 -2.211 1.00 74.25 111 ILE A O 1
ATOM 997 N N . LYS A 1 112 ? -15.584 5.192 -0.057 1.00 78.12 112 LYS A N 1
ATOM 998 C CA . LYS A 1 112 ? -14.896 6.480 -0.234 1.00 78.12 112 LYS A CA 1
ATOM 999 C C . LYS A 1 112 ? -13.424 6.314 -0.623 1.00 78.12 112 LYS A C 1
ATOM 1001 O O . LYS A 1 112 ? -12.929 7.110 -1.418 1.00 78.12 112 LYS A O 1
ATOM 1006 N N . LEU A 1 113 ? -12.733 5.322 -0.060 1.00 75.62 113 LEU A N 1
ATOM 1007 C CA . LEU A 1 113 ? -11.335 5.010 -0.373 1.00 75.62 113 LEU A CA 1
ATOM 1008 C C . LEU A 1 113 ? -11.202 4.434 -1.782 1.00 75.62 113 LEU A C 1
ATOM 1010 O O . LEU A 1 113 ? -10.451 4.970 -2.595 1.00 75.62 113 LEU A O 1
ATOM 1014 N N . LEU A 1 114 ? -11.984 3.401 -2.097 1.00 70.38 114 LEU A N 1
ATOM 1015 C CA . LEU A 1 114 ? -11.954 2.726 -3.390 1.00 70.38 114 LEU A CA 1
ATOM 1016 C C . LEU A 1 114 ? -12.297 3.676 -4.538 1.00 70.38 114 LEU A C 1
ATOM 1018 O O . LEU A 1 114 ? -11.594 3.664 -5.538 1.00 70.38 114 LEU A O 1
ATOM 1022 N N . ARG A 1 115 ? -13.276 4.578 -4.378 1.00 73.31 115 ARG A N 1
ATOM 1023 C CA . ARG A 1 115 ? -13.598 5.603 -5.395 1.00 73.31 115 ARG A CA 1
ATOM 1024 C C . ARG A 1 115 ? -12.442 6.552 -5.727 1.00 73.31 115 ARG A C 1
ATOM 1026 O O . ARG A 1 115 ? -12.456 7.168 -6.783 1.00 73.31 115 ARG A O 1
ATOM 1033 N N . LYS A 1 116 ? -11.463 6.717 -4.831 1.00 69.62 116 LYS A N 1
ATOM 1034 C CA . LYS A 1 116 ? -10.270 7.543 -5.090 1.00 69.62 116 LYS A CA 1
ATOM 1035 C C . LYS A 1 116 ? -9.138 6.756 -5.755 1.00 69.62 116 LYS A C 1
ATOM 1037 O O . LYS A 1 116 ? -8.255 7.363 -6.361 1.00 69.62 116 LYS A O 1
ATOM 1042 N N . VAL A 1 117 ? -9.135 5.431 -5.610 1.00 65.25 117 VAL A N 1
ATOM 1043 C CA . VAL A 1 117 ? -8.050 4.536 -6.045 1.00 65.25 117 VAL A CA 1
ATOM 1044 C C . VAL A 1 117 ? -8.389 3.815 -7.352 1.00 65.25 117 VAL A C 1
ATOM 1046 O O . VAL A 1 117 ? -7.526 3.716 -8.229 1.00 65.25 117 VAL A O 1
ATOM 1049 N N . ILE A 1 118 ? -9.629 3.349 -7.517 1.00 59.06 118 ILE A N 1
ATOM 1050 C CA . ILE A 1 118 ? -10.142 2.696 -8.735 1.00 59.06 118 ILE A CA 1
ATOM 1051 C C . ILE A 1 118 ? -10.303 3.726 -9.850 1.00 59.06 118 ILE A C 1
ATOM 1053 O O . ILE A 1 118 ? -9.822 3.410 -10.965 1.00 59.06 118 ILE A O 1
#

Radius of gyration: 14.44 Å; chains: 1; bounding box: 34×30×38 Å

Secondary structure (DSSP, 8-state):
--SB-HHHHHHHHHHHHTS-BSSHHHHHHHHHTT--BPTT--HHHHHHHHHHHHHHHHHHHHSGGGGGGTTGGGB------HHHHHHHHHHHHHHHHHHHTTSTTHHHHHHHHHHHH-